Protein AF-A0A972MPC7-F1 (afdb_monomer)

Radius of gyration: 19.79 Å; Cα contacts (8 Å, |Δi|>4): 34; chains: 1; bounding box: 45×21×48 Å

Mean predicted aligned error: 9.0 Å

pLDDT: mean 84.76, std 13.39, range [53.34, 98.06]

Foldseek 3Di:
DQDLVNLVVVLVVQCVVQPVVVVHDPVSNVVSVVVSVVVVCCVVPVVADPDPVRVCVVPVPCPVVVVPDD

Structure (mmCIF, N/CA/C/O backbone):
data_AF-A0A972MPC7-F1
#
_entry.id   AF-A0A972MPC7-F1
#
loop_
_atom_site.group_PDB
_atom_site.id
_atom_site.type_symbol
_atom_site.label_atom_id
_atom_site.label_alt_id
_atom_site.label_comp_id
_atom_site.label_asym_id
_atom_site.label_entity_id
_atom_site.label_seq_id
_atom_site.pdbx_PDB_ins_code
_atom_site.Cartn_x
_atom_site.Cartn_y
_atom_site.Cartn_z
_atom_site.occupancy
_atom_site.B_iso_or_equiv
_atom_site.auth_seq_id
_atom_site.auth_comp_id
_atom_site.auth_asym_id
_atom_site.auth_atom_id
_atom_site.pdbx_PDB_model_num
ATOM 1 N N . MET A 1 1 ? -5.816 -13.839 6.712 1.00 60.75 1 MET A N 1
ATOM 2 C CA . MET A 1 1 ? -6.048 -12.452 6.255 1.00 60.75 1 MET A CA 1
ATOM 3 C C . MET A 1 1 ? -4.691 -11.851 5.924 1.00 60.75 1 MET A C 1
ATOM 5 O O . MET A 1 1 ? -3.780 -12.003 6.728 1.00 60.75 1 MET A O 1
ATOM 9 N N . VAL A 1 2 ? -4.507 -11.282 4.735 1.00 77.62 2 VAL A N 1
ATOM 10 C CA . VAL A 1 2 ? -3.221 -10.674 4.358 1.00 77.62 2 VAL A CA 1
ATOM 11 C C . VAL A 1 2 ? -3.126 -9.306 5.036 1.00 77.62 2 VAL A C 1
ATOM 13 O O . VAL A 1 2 ? -4.042 -8.500 4.903 1.00 77.62 2 VAL A O 1
ATOM 16 N N . SER A 1 3 ? -2.055 -9.054 5.792 1.00 87.62 3 SER A N 1
ATOM 17 C CA . SER A 1 3 ? -1.846 -7.765 6.460 1.00 87.62 3 SER A CA 1
ATOM 18 C C . SER A 1 3 ? -1.201 -6.743 5.518 1.00 87.62 3 SER A C 1
ATOM 20 O O . SER A 1 3 ? -0.517 -7.102 4.557 1.00 87.62 3 SER A O 1
ATOM 22 N N . TYR A 1 4 ? -1.346 -5.452 5.825 1.00 89.31 4 TYR A N 1
ATOM 23 C CA . TYR A 1 4 ? -0.643 -4.390 5.095 1.00 89.31 4 TYR A CA 1
ATOM 24 C C . TYR A 1 4 ? 0.883 -4.579 5.108 1.00 89.31 4 TYR A C 1
ATOM 26 O O . TYR A 1 4 ? 1.558 -4.344 4.106 1.00 89.31 4 TYR A O 1
ATOM 34 N N . GLN A 1 5 ? 1.432 -5.056 6.228 1.00 92.06 5 GLN A N 1
ATOM 35 C CA . GLN A 1 5 ? 2.860 -5.350 6.350 1.00 92.06 5 GLN A CA 1
ATOM 36 C C . GLN A 1 5 ? 3.298 -6.449 5.376 1.00 92.06 5 GLN A C 1
ATOM 38 O O . GLN A 1 5 ? 4.351 -6.321 4.752 1.00 92.06 5 GLN A O 1
ATOM 43 N N . GLU A 1 6 ? 2.474 -7.484 5.195 1.00 93.56 6 GLU A N 1
ATOM 44 C CA . GLU A 1 6 ? 2.739 -8.555 4.236 1.00 93.56 6 GLU A CA 1
ATOM 45 C C . GLU A 1 6 ? 2.694 -8.035 2.791 1.00 93.56 6 GLU A C 1
ATOM 47 O O . GLU A 1 6 ? 3.604 -8.318 2.014 1.00 93.56 6 GLU A O 1
ATOM 52 N N . ILE A 1 7 ? 1.717 -7.189 2.443 1.00 94.12 7 ILE A N 1
ATOM 53 C CA . ILE A 1 7 ? 1.642 -6.542 1.116 1.00 94.12 7 ILE A CA 1
ATOM 54 C C . ILE A 1 7 ? 2.890 -5.694 0.855 1.00 94.12 7 ILE A C 1
ATOM 56 O O . ILE A 1 7 ? 3.524 -5.815 -0.194 1.00 94.12 7 ILE A O 1
ATOM 60 N N . LYS A 1 8 ? 3.299 -4.877 1.832 1.00 95.44 8 LYS A N 1
ATOM 61 C CA . LYS A 1 8 ? 4.497 -4.034 1.737 1.00 95.44 8 LYS A CA 1
ATOM 62 C C . LYS A 1 8 ? 5.776 -4.859 1.592 1.00 95.44 8 LYS A C 1
ATOM 64 O O . LYS A 1 8 ? 6.681 -4.458 0.859 1.00 95.44 8 LYS A O 1
ATOM 69 N N . ARG A 1 9 ? 5.870 -5.999 2.281 1.00 97.00 9 ARG A N 1
ATOM 70 C CA . ARG A 1 9 ? 7.003 -6.926 2.165 1.00 97.00 9 ARG A CA 1
ATOM 71 C C . ARG A 1 9 ? 7.087 -7.510 0.756 1.00 97.00 9 ARG A C 1
ATOM 73 O O . ARG A 1 9 ? 8.134 -7.393 0.124 1.00 97.00 9 ARG A O 1
ATOM 80 N N . ARG A 1 10 ? 5.981 -8.056 0.240 1.00 96.94 10 ARG A N 1
ATOM 81 C CA . ARG A 1 10 ? 5.919 -8.635 -1.113 1.00 96.94 10 A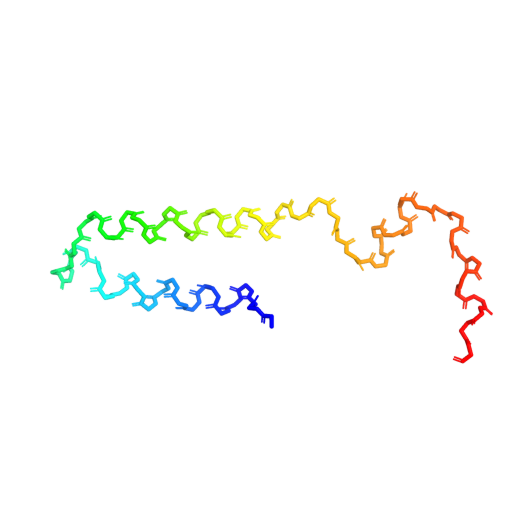RG A CA 1
ATOM 82 C C . ARG A 1 10 ? 6.208 -7.608 -2.199 1.00 96.94 10 ARG A C 1
ATOM 84 O O . ARG A 1 10 ? 6.953 -7.914 -3.123 1.00 96.94 10 ARG A O 1
ATOM 91 N N . TYR A 1 11 ? 5.690 -6.388 -2.058 1.00 97.44 11 TYR A N 1
ATOM 92 C CA . TYR A 1 11 ? 6.018 -5.281 -2.955 1.00 97.44 11 TYR A CA 1
ATOM 93 C C . TYR A 1 11 ? 7.533 -5.061 -3.030 1.00 97.44 11 TYR A C 1
ATOM 95 O O . TYR A 1 11 ? 8.097 -5.118 -4.114 1.00 97.44 11 TYR A O 1
ATOM 103 N N . LYS A 1 12 ? 8.223 -4.924 -1.889 1.00 97.25 12 LYS A N 1
ATOM 104 C CA . LYS A 1 12 ? 9.686 -4.734 -1.866 1.00 97.25 12 LYS A CA 1
ATOM 105 C C . LYS A 1 12 ? 10.456 -5.888 -2.515 1.00 97.25 12 LYS A C 1
ATOM 107 O O . LYS A 1 12 ? 11.452 -5.646 -3.194 1.00 97.25 12 LYS A O 1
ATOM 112 N N . GLU A 1 13 ? 10.028 -7.126 -2.280 1.00 97.00 13 GLU A N 1
ATOM 113 C CA . GLU A 1 13 ? 10.642 -8.321 -2.871 1.00 97.00 13 GLU A CA 1
ATOM 114 C C . GLU A 1 13 ? 10.505 -8.324 -4.399 1.00 97.00 13 GLU A C 1
ATOM 116 O O . GLU A 1 13 ? 11.490 -8.534 -5.107 1.00 97.00 13 GLU A O 1
ATOM 121 N N . LEU A 1 14 ? 9.305 -8.031 -4.904 1.00 96.62 14 LEU A N 1
ATOM 122 C CA . LEU A 1 14 ? 9.026 -7.949 -6.336 1.00 96.62 14 LEU A CA 1
ATOM 123 C C . LEU A 1 14 ? 9.731 -6.754 -6.984 1.00 96.62 14 LEU A C 1
ATOM 125 O O . LEU A 1 14 ? 10.369 -6.919 -8.020 1.00 96.62 14 LEU A O 1
ATOM 129 N N . SER A 1 15 ? 9.716 -5.582 -6.348 1.00 96.69 15 SER A N 1
ATOM 130 C CA . SER A 1 15 ? 10.422 -4.397 -6.835 1.00 96.69 15 SER A CA 1
ATOM 131 C C . SER A 1 15 ? 11.919 -4.639 -6.983 1.00 96.69 15 SER A C 1
ATOM 133 O O . SER A 1 15 ? 12.488 -4.247 -7.989 1.00 96.69 15 SER A O 1
ATOM 135 N N . ARG A 1 16 ? 12.572 -5.323 -6.029 1.00 96.00 16 ARG A N 1
ATOM 136 C CA . ARG A 1 16 ? 13.999 -5.675 -6.165 1.00 96.00 16 ARG A CA 1
ATOM 137 C C . ARG A 1 16 ? 14.252 -6.663 -7.299 1.00 96.00 16 ARG A C 1
ATOM 139 O O . ARG A 1 16 ? 15.305 -6.597 -7.917 1.00 96.00 16 ARG A O 1
ATOM 146 N N . ARG A 1 17 ? 13.319 -7.581 -7.559 1.00 95.38 17 ARG A N 1
ATOM 147 C CA . ARG A 1 17 ? 13.452 -8.582 -8.626 1.00 95.38 17 ARG A CA 1
ATOM 148 C C . ARG A 1 17 ? 13.271 -7.980 -10.019 1.00 95.38 17 ARG A C 1
ATOM 150 O O . ARG A 1 17 ? 13.970 -8.387 -10.936 1.00 95.38 17 ARG A O 1
ATOM 157 N N . HIS A 1 18 ? 12.338 -7.045 -10.166 1.00 95.56 18 HIS A N 1
ATOM 158 C CA . HIS A 1 18 ? 11.937 -6.489 -11.461 1.00 95.56 18 HIS A CA 1
ATOM 159 C C . HIS A 1 18 ? 12.451 -5.062 -11.692 1.00 95.56 18 HIS A C 1
ATOM 161 O O . HIS A 1 18 ? 12.046 -4.420 -12.654 1.00 95.56 18 HIS A O 1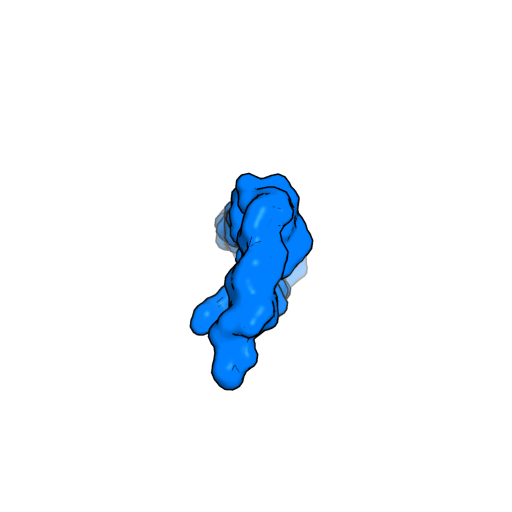
ATOM 167 N N . HIS A 1 19 ? 13.347 -4.555 -10.838 1.00 93.69 19 HIS A N 1
ATOM 168 C CA . HIS A 1 19 ? 13.875 -3.203 -10.989 1.00 93.69 19 HIS A CA 1
ATOM 169 C C . HIS A 1 19 ? 14.638 -3.058 -12.317 1.00 93.69 19 HIS A C 1
ATOM 171 O O . HIS A 1 19 ? 15.563 -3.842 -12.549 1.00 93.69 19 HIS A O 1
ATOM 177 N N . PRO A 1 20 ? 14.337 -2.047 -13.151 1.00 94.25 20 PRO A N 1
ATOM 178 C CA . PRO A 1 20 ? 15.022 -1.854 -14.431 1.00 94.25 20 PRO A CA 1
ATOM 179 C C . PRO A 1 20 ? 16.540 -1.679 -14.264 1.00 94.25 20 PRO A C 1
ATOM 181 O O . PRO A 1 20 ? 17.310 -2.316 -14.977 1.00 94.25 20 PRO A O 1
ATOM 184 N N . ASP A 1 21 ? 16.988 -0.937 -13.245 1.00 95.19 21 ASP A N 1
ATOM 185 C CA . ASP A 1 21 ? 18.425 -0.757 -12.952 1.00 95.19 21 ASP A CA 1
ATOM 186 C C . ASP A 1 21 ? 19.156 -2.055 -12.559 1.00 95.19 21 ASP A C 1
ATOM 188 O O . ASP A 1 21 ? 20.383 -2.097 -12.557 1.00 95.19 21 ASP A O 1
ATOM 192 N N . LEU A 1 22 ? 18.421 -3.117 -12.211 1.00 93.94 22 LEU A N 1
ATOM 193 C CA . LEU A 1 22 ? 18.969 -4.439 -11.890 1.00 93.94 22 LEU A CA 1
ATOM 194 C C . LEU A 1 22 ? 18.781 -5.439 -13.045 1.00 93.94 22 LEU A C 1
ATOM 196 O O . LEU A 1 22 ? 18.936 -6.642 -12.844 1.00 93.94 22 LEU A O 1
ATOM 200 N N . GLY A 1 23 ? 18.439 -4.955 -14.245 1.00 91.38 23 GLY A N 1
ATOM 201 C CA . GLY A 1 23 ? 18.167 -5.786 -15.421 1.00 91.38 23 GLY A CA 1
ATOM 202 C C . GLY A 1 23 ? 16.752 -6.370 -15.463 1.00 91.38 23 GLY A C 1
ATOM 203 O O . GLY A 1 23 ? 16.506 -7.323 -16.199 1.00 91.38 23 GLY A O 1
ATOM 204 N N . GLY A 1 24 ? 15.831 -5.836 -14.656 1.00 94.00 24 GLY A N 1
ATOM 205 C CA . GLY A 1 24 ? 14.417 -6.193 -14.679 1.00 94.00 24 GLY A CA 1
ATOM 206 C C . GLY A 1 24 ? 13.627 -5.485 -15.782 1.00 94.00 24 GLY A C 1
ATOM 207 O O . GLY A 1 24 ? 14.132 -4.614 -16.488 1.00 94.00 24 GLY A O 1
ATOM 208 N N . ASP A 1 25 ? 12.357 -5.860 -15.920 1.00 95.75 25 ASP A N 1
ATOM 209 C CA . ASP A 1 25 ? 11.467 -5.308 -16.937 1.00 95.75 25 ASP A CA 1
ATOM 210 C C . ASP A 1 25 ? 10.672 -4.099 -16.413 1.00 95.75 25 ASP A C 1
ATOM 212 O O . ASP A 1 25 ? 10.001 -4.157 -15.377 1.00 95.75 25 ASP A O 1
ATOM 216 N N . GLN A 1 26 ? 10.716 -2.994 -17.163 1.00 94.88 26 GLN A N 1
ATOM 217 C CA . GLN A 1 26 ? 10.043 -1.749 -16.793 1.00 94.88 26 GLN A CA 1
ATOM 218 C C . GLN A 1 26 ? 8.513 -1.895 -16.759 1.00 94.88 26 GLN A C 1
ATOM 220 O O . GLN A 1 26 ? 7.867 -1.296 -15.897 1.00 94.88 26 GLN A O 1
ATOM 225 N N . SER A 1 27 ? 7.927 -2.691 -17.661 1.00 96.31 27 SER A N 1
ATOM 226 C CA . SER A 1 27 ? 6.478 -2.918 -17.705 1.00 96.31 27 SER A CA 1
ATOM 227 C C . SER A 1 27 ? 6.012 -3.705 -16.480 1.00 96.31 27 SER A C 1
ATOM 229 O O . SER A 1 27 ? 5.044 -3.322 -15.822 1.00 96.31 27 SER A O 1
ATOM 231 N N . GLN A 1 28 ? 6.758 -4.741 -16.094 1.00 95.75 28 GLN A N 1
ATOM 232 C CA . GLN A 1 28 ? 6.505 -5.515 -14.880 1.00 95.75 28 GLN A CA 1
ATOM 233 C C . GLN A 1 28 ? 6.636 -4.652 -13.623 1.00 95.75 28 GLN A C 1
ATOM 235 O O . GLN A 1 28 ? 5.765 -4.704 -12.754 1.00 95.75 28 GLN A O 1
ATOM 240 N N . MET A 1 29 ? 7.673 -3.814 -13.530 1.00 96.69 29 MET A N 1
ATOM 241 C CA . MET A 1 29 ? 7.816 -2.879 -12.409 1.00 96.69 29 MET A CA 1
ATOM 242 C C . MET A 1 29 ? 6.639 -1.892 -12.336 1.00 96.69 29 MET A C 1
ATOM 244 O O . MET A 1 29 ? 6.126 -1.629 -11.247 1.00 96.69 29 MET A O 1
ATOM 248 N N . ALA A 1 30 ? 6.162 -1.386 -13.477 1.00 97.12 30 ALA A N 1
ATOM 249 C CA . ALA A 1 30 ? 4.994 -0.507 -13.530 1.00 97.12 30 ALA A CA 1
ATOM 250 C C . ALA A 1 30 ? 3.720 -1.205 -13.019 1.00 97.12 30 ALA A C 1
ATOM 252 O O . ALA A 1 30 ? 3.018 -0.643 -12.179 1.00 97.12 30 ALA A O 1
ATOM 253 N N . GLN A 1 31 ? 3.475 -2.453 -13.433 1.00 97.88 31 GLN A N 1
ATOM 254 C CA . GLN A 1 31 ? 2.344 -3.257 -12.949 1.00 97.88 31 GLN A CA 1
ATOM 255 C C . GLN A 1 31 ? 2.415 -3.514 -11.436 1.00 97.88 31 GLN A C 1
ATOM 257 O O . GLN A 1 31 ? 1.409 -3.414 -10.733 1.00 97.88 31 GLN A O 1
ATOM 262 N N . ILE A 1 32 ? 3.610 -3.808 -10.909 1.00 97.62 32 ILE A N 1
ATOM 263 C CA . ILE A 1 32 ? 3.832 -3.999 -9.468 1.00 97.62 32 ILE A CA 1
ATOM 264 C C . ILE A 1 32 ? 3.503 -2.713 -8.694 1.00 97.62 32 ILE A C 1
ATOM 266 O O . ILE A 1 32 ? 2.836 -2.767 -7.655 1.00 97.62 32 ILE A O 1
ATOM 270 N N . ASN A 1 33 ? 3.936 -1.557 -9.203 1.00 97.19 33 ASN A N 1
ATOM 271 C CA . ASN A 1 33 ? 3.668 -0.254 -8.594 1.00 97.19 33 ASN A CA 1
ATOM 272 C C . ASN A 1 33 ? 2.173 0.093 -8.598 1.00 97.19 33 ASN A C 1
ATOM 274 O O . ASN A 1 33 ? 1.648 0.575 -7.589 1.00 97.19 33 ASN A O 1
ATOM 278 N N . GLU A 1 34 ? 1.480 -0.171 -9.706 1.00 98.06 34 GLU A N 1
ATOM 279 C CA . GLU A 1 34 ? 0.039 0.056 -9.837 1.00 98.06 34 GLU A CA 1
ATOM 280 C C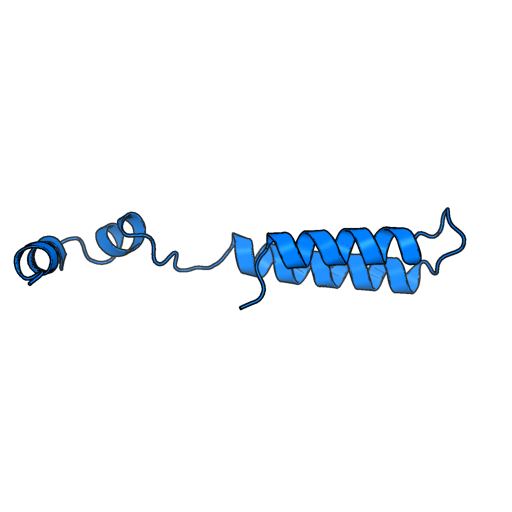 . GLU A 1 34 ? -0.750 -0.819 -8.855 1.00 98.06 34 GLU A C 1
ATOM 282 O O . GLU A 1 34 ? -1.534 -0.306 -8.051 1.00 98.06 34 GLU A O 1
ATOM 287 N N . ALA A 1 35 ? -0.470 -2.125 -8.831 1.00 97.38 35 ALA A N 1
ATOM 288 C CA . ALA A 1 35 ? -1.123 -3.061 -7.922 1.00 97.38 35 ALA A CA 1
ATOM 289 C C . ALA A 1 35 ? -0.911 -2.677 -6.446 1.00 97.38 35 ALA A C 1
ATOM 291 O O . ALA A 1 35 ? -1.858 -2.680 -5.654 1.00 97.38 35 ALA A O 1
ATOM 292 N N . TYR A 1 36 ? 0.314 -2.295 -6.068 1.00 96.81 36 TYR A N 1
ATOM 293 C CA . TYR A 1 36 ? 0.608 -1.825 -4.713 1.00 96.81 36 TYR A CA 1
ATOM 294 C C . TYR A 1 36 ? -0.166 -0.551 -4.361 1.00 96.81 36 TYR A C 1
ATOM 296 O O . TYR A 1 36 ? -0.703 -0.446 -3.258 1.00 96.81 36 TYR A O 1
ATOM 304 N N . THR A 1 37 ? -0.272 0.392 -5.299 1.00 96.06 37 THR A N 1
ATOM 305 C CA . THR A 1 37 ? -1.019 1.643 -5.110 1.00 96.06 37 THR A CA 1
ATOM 306 C C . THR A 1 37 ? -2.503 1.380 -4.864 1.00 96.06 37 THR A C 1
ATOM 308 O O . THR A 1 37 ? -3.067 1.925 -3.915 1.00 96.06 37 THR A O 1
ATOM 311 N N . ILE A 1 38 ? -3.124 0.500 -5.655 1.00 95.00 38 ILE A N 1
ATOM 312 C CA . ILE A 1 38 ? -4.532 0.109 -5.485 1.00 95.00 38 ILE A CA 1
ATOM 313 C C . ILE A 1 38 ? -4.759 -0.500 -4.097 1.00 95.00 38 ILE A C 1
ATOM 315 O O . ILE A 1 38 ? -5.650 -0.068 -3.365 1.00 95.00 38 ILE A O 1
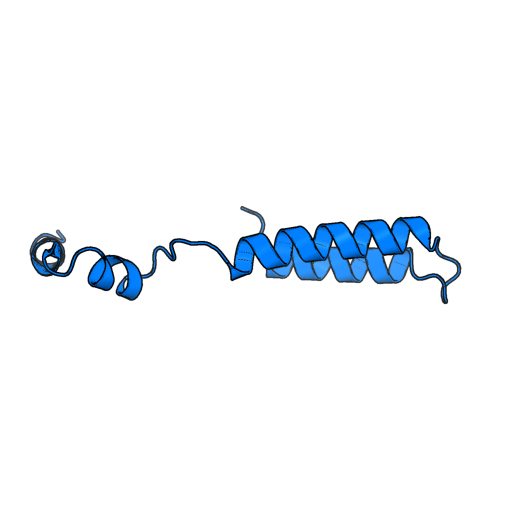ATOM 319 N N . LEU A 1 39 ? -3.925 -1.469 -3.705 1.00 92.81 39 LEU A N 1
ATOM 320 C CA . LEU A 1 39 ? -4.051 -2.146 -2.412 1.00 92.81 39 LEU A CA 1
ATOM 321 C C . LEU A 1 39 ? -3.818 -1.192 -1.237 1.00 92.81 39 LEU A C 1
ATOM 323 O O . LEU A 1 39 ? -4.566 -1.224 -0.262 1.00 92.81 39 LEU A O 1
ATOM 327 N N . LYS A 1 40 ? -2.808 -0.322 -1.331 1.00 91.19 40 LYS A N 1
ATOM 328 C CA . LYS A 1 40 ? -2.527 0.702 -0.320 1.00 91.19 40 LYS A CA 1
ATOM 329 C C . LYS A 1 40 ? -3.713 1.647 -0.160 1.00 91.19 40 LYS A C 1
ATOM 331 O O . LYS A 1 40 ? -4.170 1.840 0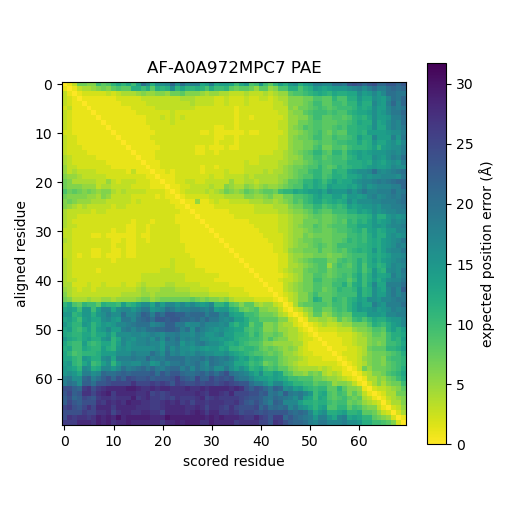.961 1.00 91.19 40 LYS A O 1
ATOM 336 N N . ASN A 1 41 ? -4.250 2.168 -1.263 1.00 90.69 41 ASN A N 1
ATOM 337 C CA . ASN A 1 41 ? -5.406 3.061 -1.234 1.00 90.69 41 ASN A CA 1
ATOM 338 C C . ASN A 1 41 ? -6.635 2.383 -0.631 1.00 90.69 41 ASN A C 1
ATOM 340 O O . ASN A 1 41 ? -7.324 2.999 0.176 1.00 90.69 41 ASN A O 1
ATOM 344 N N . TYR A 1 42 ? -6.897 1.124 -0.981 1.00 88.50 42 TYR A N 1
ATOM 345 C CA . TYR A 1 42 ? -8.009 0.363 -0.415 1.00 88.50 42 TYR A CA 1
ATOM 346 C C . TYR A 1 42 ? -7.888 0.199 1.107 1.00 88.50 42 TYR A C 1
ATOM 348 O O . TYR A 1 42 ? -8.869 0.352 1.830 1.00 88.50 42 TYR A O 1
ATOM 356 N N . ILE A 1 43 ? -6.679 -0.083 1.598 1.00 85.88 43 ILE A N 1
ATOM 357 C CA . ILE A 1 43 ? -6.417 -0.281 3.029 1.00 85.88 43 ILE A CA 1
ATOM 358 C C . ILE A 1 43 ? -6.463 1.046 3.796 1.00 85.88 43 ILE A C 1
ATOM 360 O O . ILE A 1 43 ? -7.031 1.097 4.883 1.00 85.88 43 ILE A O 1
ATOM 364 N N . GLU A 1 44 ? -5.874 2.112 3.253 1.00 84.31 44 GLU A N 1
ATOM 365 C CA . GLU A 1 44 ? -5.822 3.427 3.909 1.00 84.31 44 GLU A CA 1
ATOM 366 C C . GLU A 1 44 ? -7.181 4.135 3.910 1.00 84.31 44 GLU A C 1
ATOM 368 O O . GLU A 1 44 ? -7.505 4.829 4.869 1.00 84.31 44 GLU A O 1
ATOM 373 N N . ASN A 1 45 ? -7.994 3.938 2.868 1.00 83.31 45 ASN A N 1
ATOM 374 C CA . ASN A 1 45 ? -9.302 4.583 2.718 1.00 83.31 45 ASN A CA 1
ATOM 375 C C . ASN A 1 45 ? -10.463 3.647 3.061 1.00 83.31 45 ASN A C 1
ATOM 377 O O . ASN A 1 45 ? -11.560 3.788 2.514 1.00 83.31 45 ASN A O 1
ATOM 381 N N . TYR A 1 46 ? -10.243 2.672 3.945 1.00 76.00 46 TYR A N 1
ATOM 382 C CA . TYR A 1 46 ? -11.327 1.819 4.409 1.00 76.00 46 TYR A CA 1
ATOM 383 C C . TYR A 1 46 ? -12.389 2.702 5.085 1.00 76.00 46 TYR A C 1
ATOM 385 O O . TYR A 1 46 ? -12.169 3.247 6.163 1.00 76.00 46 TYR A O 1
ATOM 393 N N . ARG A 1 47 ? -13.537 2.878 4.414 1.00 65.56 47 ARG A N 1
ATOM 394 C CA . ARG A 1 47 ? -14.587 3.859 4.762 1.00 65.56 47 ARG A CA 1
ATOM 395 C C . ARG A 1 47 ? -15.156 3.684 6.174 1.00 65.56 47 ARG A C 1
ATOM 397 O O . ARG A 1 47 ? -15.776 4.598 6.700 1.00 65.56 47 ARG A O 1
ATOM 404 N N . PHE A 1 48 ? -14.939 2.516 6.769 1.00 65.75 48 PHE A N 1
ATOM 405 C CA . PHE A 1 48 ? -15.398 2.158 8.099 1.00 65.75 48 PHE A CA 1
ATOM 406 C C . PHE A 1 48 ? -14.249 1.507 8.855 1.00 65.75 48 PHE A C 1
ATOM 408 O O . PHE A 1 48 ? -13.940 0.337 8.636 1.00 65.75 48 PHE A O 1
ATOM 415 N N . SER A 1 49 ? -13.603 2.239 9.757 1.00 68.31 49 SER A N 1
ATOM 416 C CA . SER A 1 49 ? -12.769 1.558 10.741 1.00 68.31 49 SER A CA 1
ATOM 417 C C . SER A 1 49 ? -13.704 0.887 11.748 1.00 68.31 49 SER A C 1
ATOM 419 O O . SER A 1 49 ? -14.613 1.528 12.261 1.00 68.31 49 SER A O 1
ATOM 421 N N . PHE A 1 50 ? -13.506 -0.395 12.052 1.00 69.31 50 PHE A N 1
ATOM 422 C CA . PHE A 1 50 ? -14.215 -1.052 13.161 1.00 69.31 50 PHE A CA 1
ATOM 423 C C . PHE A 1 50 ? -13.599 -0.675 14.519 1.00 69.31 50 PHE A C 1
ATOM 425 O O . PHE A 1 50 ? -13.633 -1.463 15.463 1.00 69.31 50 PHE A O 1
ATOM 432 N N . SER A 1 51 ? -12.967 0.499 14.605 1.00 75.88 51 SER A N 1
ATOM 433 C CA . SER A 1 51 ? -12.474 1.014 15.871 1.00 75.88 51 SER A CA 1
ATOM 434 C C . SER A 1 51 ? -13.663 1.365 16.756 1.00 75.88 51 SER A C 1
ATOM 436 O O . SER A 1 51 ? -14.731 1.765 16.285 1.00 75.88 51 SER A O 1
ATOM 4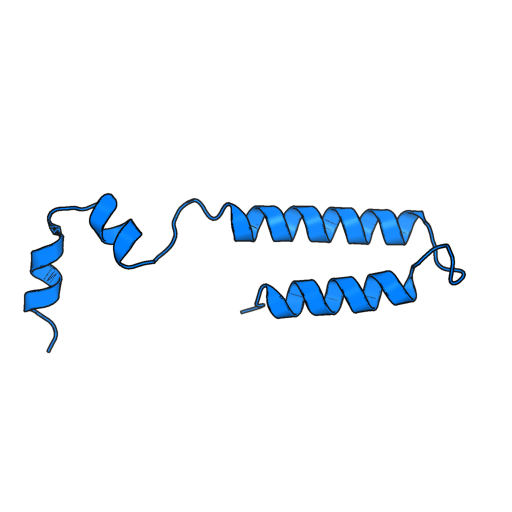38 N N . GLU A 1 52 ? -13.468 1.223 18.061 1.00 77.31 52 GLU A N 1
ATOM 439 C CA . GLU A 1 52 ? -14.469 1.621 19.044 1.00 77.31 52 GLU A CA 1
ATOM 440 C C . GLU A 1 52 ? -14.861 3.098 18.872 1.00 77.31 52 GLU A C 1
ATOM 442 O O . GLU A 1 52 ? -16.037 3.438 18.932 1.00 77.31 52 GLU A O 1
ATOM 447 N N . GLU A 1 53 ? -13.892 3.960 18.562 1.00 79.50 53 GLU A N 1
ATOM 448 C CA . GLU A 1 53 ? -14.096 5.390 18.316 1.00 79.50 53 GLU A CA 1
ATOM 449 C C . GLU A 1 53 ? -15.016 5.664 17.120 1.00 79.50 53 GLU A C 1
ATOM 451 O O . GLU A 1 53 ? -15.897 6.518 17.206 1.00 79.50 53 GLU A O 1
ATOM 456 N N . GLU A 1 54 ? -14.845 4.948 16.007 1.00 79.56 54 GLU A N 1
ATOM 457 C CA . GLU A 1 54 ? -15.672 5.126 14.808 1.00 79.56 54 GLU A CA 1
ATOM 458 C C . GLU A 1 54 ? -17.093 4.587 15.016 1.00 79.56 54 GLU A C 1
ATOM 460 O 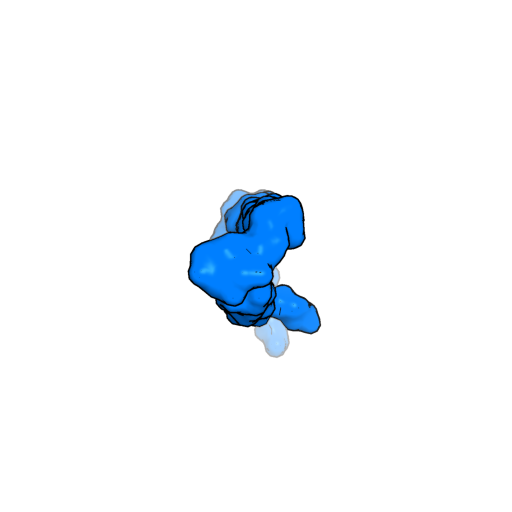O . GLU A 1 54 ? -18.065 5.227 14.614 1.00 79.56 54 GLU A O 1
ATOM 465 N N . ILE A 1 55 ? -17.231 3.466 15.731 1.00 81.62 55 ILE A N 1
ATOM 466 C CA . ILE A 1 55 ? -18.539 2.921 16.123 1.00 81.62 55 ILE A CA 1
ATOM 467 C C . ILE A 1 55 ? -19.285 3.912 17.029 1.00 81.62 55 ILE A C 1
ATOM 469 O O . ILE A 1 55 ? -20.468 4.178 16.809 1.00 81.62 55 ILE A O 1
ATOM 473 N N . LEU A 1 56 ? -18.597 4.500 18.014 1.00 81.81 56 LEU A N 1
ATOM 474 C CA . LEU A 1 56 ? -19.178 5.495 18.920 1.00 81.81 56 LEU A CA 1
ATOM 475 C C . LEU A 1 56 ? -19.575 6.790 18.193 1.00 81.81 56 LEU A C 1
ATOM 477 O O . LEU A 1 56 ? -20.600 7.378 18.530 1.00 81.81 56 LEU A O 1
ATOM 481 N N . LYS A 1 57 ? -18.819 7.223 17.172 1.00 80.19 57 LYS A N 1
ATOM 482 C CA . LYS A 1 57 ? -19.197 8.376 16.331 1.00 80.19 57 LYS A CA 1
ATOM 483 C C . LYS A 1 57 ? -20.473 8.125 15.532 1.00 80.19 57 LYS A C 1
ATOM 485 O O . LYS A 1 57 ? -21.310 9.019 15.431 1.00 80.19 57 LYS A O 1
ATOM 490 N N . GLN A 1 58 ? -20.609 6.939 14.941 1.00 78.62 58 GLN A N 1
ATOM 491 C CA . GLN A 1 58 ? -21.750 6.611 14.080 1.00 78.62 58 GLN A CA 1
ATOM 492 C C . GLN A 1 58 ? -23.024 6.328 14.874 1.00 78.62 58 GLN A C 1
ATOM 494 O O . GLN A 1 58 ? -24.125 6.605 14.402 1.00 78.62 58 GLN A O 1
ATOM 499 N N . PHE A 1 59 ? -22.877 5.823 16.096 1.00 81.12 59 PHE A N 1
ATOM 500 C CA . PHE A 1 59 ? -23.995 5.478 16.956 1.00 81.12 59 PHE A CA 1
ATOM 501 C C . PHE A 1 59 ? -23.739 5.998 18.384 1.00 81.12 59 PHE A C 1
ATOM 503 O O . PHE A 1 59 ? -23.428 5.234 19.293 1.00 81.12 59 PHE A O 1
ATOM 510 N N . PRO A 1 60 ? -23.894 7.304 18.650 1.00 71.25 60 PRO A N 1
ATOM 511 C CA . PRO A 1 60 ? -23.560 7.888 19.957 1.00 71.25 60 PRO A CA 1
ATOM 512 C C . PRO A 1 60 ? -24.356 7.294 21.134 1.00 71.25 60 PRO A C 1
ATOM 514 O O . PRO A 1 60 ? -23.966 7.427 22.287 1.00 71.25 60 PRO A O 1
ATOM 517 N N . HIS A 1 61 ? -25.461 6.600 20.860 1.00 71.44 61 HIS A N 1
ATOM 518 C CA . HIS A 1 61 ? -26.301 5.939 21.855 1.00 71.44 61 HIS A CA 1
ATOM 519 C C . HIS A 1 61 ? -25.857 4.508 22.211 1.00 71.44 61 HIS A C 1
ATOM 521 O O . HIS A 1 61 ? -26.444 3.948 23.131 1.00 71.44 61 HIS A O 1
ATOM 527 N N . VAL A 1 62 ? -24.840 3.896 21.572 1.00 69.12 62 VAL A N 1
ATOM 528 C CA . VAL A 1 62 ? -24.440 2.496 21.890 1.00 69.12 62 VAL A CA 1
ATOM 529 C C . VAL A 1 62 ? -23.677 2.321 23.200 1.00 69.12 62 VAL A C 1
ATOM 531 O O . VAL A 1 62 ? -23.302 1.195 23.530 1.00 69.12 62 VAL A O 1
ATOM 534 N N . GLU A 1 63 ? -23.494 3.378 23.996 1.00 60.38 63 GLU A N 1
ATOM 535 C CA . GLU A 1 63 ? -22.933 3.256 25.348 1.00 60.38 63 GLU A CA 1
ATOM 536 C C . GLU A 1 63 ? -23.626 2.162 26.183 1.00 60.38 63 GLU A C 1
ATOM 538 O O . GLU A 1 63 ? -22.981 1.512 27.008 1.00 60.38 63 GLU A O 1
ATOM 543 N N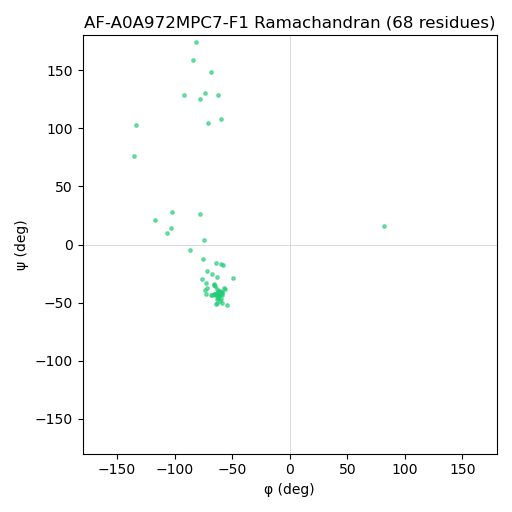 . TYR A 1 64 ? -24.912 1.882 25.926 1.00 60.03 64 TYR A N 1
ATOM 544 C CA . TYR A 1 64 ? -25.660 0.839 26.632 1.00 60.03 64 TYR A CA 1
ATOM 545 C C . TYR A 1 64 ? -25.109 -0.583 26.423 1.00 60.03 64 TYR A C 1
ATOM 547 O O . TYR A 1 64 ? -25.246 -1.406 27.325 1.00 60.03 64 TYR A O 1
ATOM 555 N N . LEU A 1 65 ? -24.453 -0.895 25.297 1.00 62.00 65 LEU A N 1
ATOM 556 C CA . LEU A 1 65 ? -23.917 -2.245 25.052 1.00 62.00 65 LEU A CA 1
ATOM 557 C C . LEU A 1 65 ? -22.698 -2.564 25.927 1.00 62.00 65 LEU A C 1
ATOM 559 O O . LEU A 1 65 ? -22.443 -3.732 26.217 1.00 62.00 65 LEU A O 1
ATOM 563 N N . LYS A 1 66 ? -21.980 -1.548 26.426 1.00 62.34 66 LYS A N 1
ATOM 564 C CA . LYS A 1 66 ? -20.885 -1.754 27.390 1.00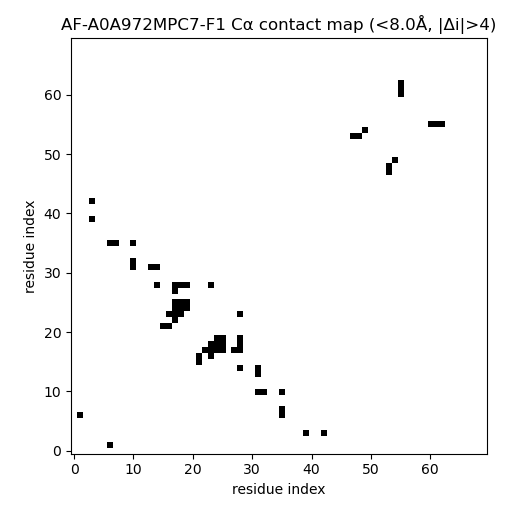 62.34 66 LYS A CA 1
ATOM 565 C C . LYS A 1 66 ? -21.385 -2.258 28.746 1.00 62.34 66 LYS A C 1
ATOM 567 O O . LYS A 1 66 ? -20.633 -2.930 29.445 1.00 62.34 66 LYS A O 1
ATOM 572 N N . LYS A 1 67 ? -22.643 -1.972 29.107 1.00 60.19 67 LYS A N 1
ATOM 573 C CA . LYS A 1 67 ? -23.252 -2.399 30.380 1.00 60.19 67 LYS A CA 1
ATOM 574 C C . LYS A 1 67 ? -23.645 -3.879 30.428 1.00 60.19 67 LYS A C 1
ATOM 576 O O . LYS A 1 67 ? -23.920 -4.369 31.516 1.00 60.19 67 LYS A O 1
ATOM 581 N N . PHE A 1 68 ? -23.652 -4.589 29.298 1.00 58.59 68 PHE A N 1
ATOM 582 C CA . PHE A 1 68 ? -24.094 -5.990 29.216 1.00 58.59 68 PHE A CA 1
ATOM 583 C C . PHE A 1 68 ? -22.989 -6.967 28.793 1.00 58.59 68 PHE A C 1
ATOM 585 O O . PHE A 1 68 ? -23.279 -8.066 28.324 1.00 58.59 68 PHE A O 1
ATOM 592 N N . ARG A 1 69 ? -21.714 -6.596 28.956 1.00 56.12 69 ARG A N 1
ATOM 593 C CA . ARG A 1 69 ? -20.624 -7.574 28.849 1.00 56.12 69 ARG A CA 1
ATOM 594 C C . ARG A 1 69 ? -20.664 -8.499 30.072 1.00 56.12 69 ARG A C 1
ATOM 596 O O . ARG A 1 69 ? -20.297 -8.065 31.160 1.00 56.12 69 ARG A O 1
ATOM 603 N N . PHE A 1 70 ? -21.146 -9.725 29.866 1.00 53.34 70 PHE A N 1
ATOM 604 C CA . PHE A 1 70 ? -20.912 -10.869 30.754 1.00 53.34 70 PHE A CA 1
ATOM 605 C C . PHE A 1 70 ? -19.443 -11.303 30.699 1.00 53.34 70 PHE A C 1
ATOM 607 O O . PHE A 1 70 ? -18.817 -11.124 29.624 1.00 53.34 70 PHE A O 1
#

Sequence (70 aa):
MVSYQEIKRRYKELSRRHHPDLGGDQSQMAQINEAYTILKNYIENYRFSFSEEEILKQFPHVEYLKKFRF

Solvent-accessible surface area (backbone atoms only — not comparable to full-atom values): 4262 Å² total; per-residue (Å²): 132,89,47,72,67,56,54,55,48,53,48,54,56,49,47,66,64,22,30,50,96,76,76,26,46,61,68,60,37,49,53,52,52,51,55,50,50,54,53,48,50,56,65,76,61,49,92,69,59,90,44,71,68,52,50,42,68,77,39,74,75,56,68,64,63,71,77,68,71,126

Nearest PDB structures (foldseek):
  2guz-assembly3_E  TM=9.713E-01  e=5.726E-01  Saccharomyces cerevisiae
  7enc-assembly1_DQ  TM=4.818E-01  e=5.400E+00  Homo sapiens

Secondary structure (DSSP, 8-state):
---HHHHHHHHHHHHHHH-GGGT--HHHHHHHHHHHHHHHHHHHT-S----HHHHHHH-TTGGGGGGG--